Protein AF-A0A9D2G5Z4-F1 (afdb_monomer)

InterPro domains:
  IPR029018 Beta-hexosaminidase-like, domain 2 [G3DSA:3.30.379.10] (1-127)
  IPR029018 Beta-hexosaminidase-like, domain 2 [SSF55545] (52-122)

Structure (mmCIF, N/CA/C/O backbone):
data_AF-A0A9D2G5Z4-F1
#
_entry.id   AF-A0A9D2G5Z4-F1
#
loop_
_atom_site.group_PDB
_atom_site.id
_atom_site.type_symbol
_atom_site.label_atom_id
_atom_site.label_alt_id
_atom_site.label_comp_id
_atom_site.label_asym_id
_atom_site.label_entity_id
_atom_site.label_seq_id
_atom_site.pdbx_PDB_ins_code
_atom_site.Cartn_x
_atom_site.Cartn_y
_atom_site.Cartn_z
_atom_site.occupancy
_atom_site.B_iso_or_equiv
_atom_site.auth_seq_id
_atom_site.auth_comp_id
_atom_site.auth_asym_id
_atom_site.auth_atom_id
_atom_site.pdbx_PDB_model_num
ATOM 1 N N . MET A 1 1 ? -19.614 -13.828 -7.237 1.00 44.84 1 MET A N 1
ATOM 2 C CA . MET A 1 1 ? -18.372 -13.651 -6.452 1.00 44.84 1 MET A CA 1
ATOM 3 C C . MET A 1 1 ? -18.556 -12.392 -5.625 1.00 44.84 1 MET A C 1
ATOM 5 O O . MET A 1 1 ? -19.14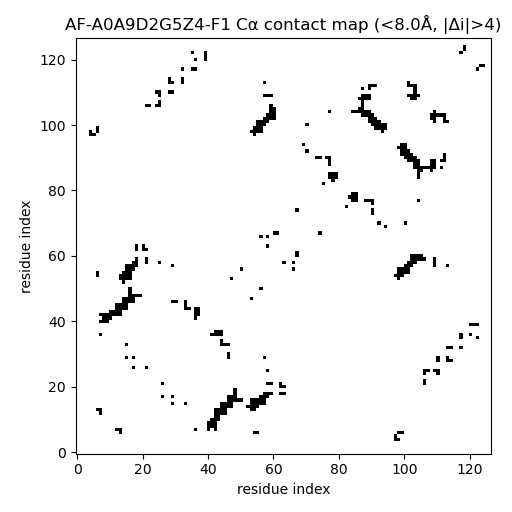4 -11.456 -6.140 1.00 44.84 1 MET A O 1
ATOM 9 N N . ASN A 1 2 ? -18.194 -12.380 -4.342 1.00 46.78 2 ASN A N 1
ATOM 10 C CA . ASN A 1 2 ? -18.319 -11.158 -3.542 1.00 46.78 2 ASN A CA 1
ATOM 11 C C . ASN A 1 2 ? -17.228 -10.175 -3.991 1.00 46.78 2 ASN A C 1
ATOM 13 O O . ASN A 1 2 ? -16.081 -10.311 -3.580 1.00 46.78 2 ASN A O 1
ATOM 17 N N . ASP A 1 3 ? -17.581 -9.191 -4.818 1.00 69.12 3 ASP A N 1
ATOM 18 C CA . ASP A 1 3 ? -16.671 -8.148 -5.331 1.00 69.12 3 ASP A CA 1
ATOM 19 C C . ASP A 1 3 ? -16.330 -7.077 -4.274 1.00 69.12 3 ASP A C 1
ATOM 21 O O . ASP A 1 3 ? -16.163 -5.896 -4.577 1.00 69.12 3 ASP A O 1
ATOM 25 N N . ARG A 1 4 ? -16.297 -7.454 -2.992 1.00 77.00 4 ARG A N 1
ATOM 26 C CA . ARG A 1 4 ? -16.101 -6.533 -1.869 1.00 77.00 4 ARG A CA 1
ATOM 27 C C . ARG A 1 4 ? -15.058 -7.087 -0.916 1.00 77.00 4 ARG A C 1
ATOM 29 O O . ARG A 1 4 ? -15.162 -8.223 -0.462 1.00 77.00 4 ARG A O 1
ATOM 36 N N . VAL A 1 5 ? -14.086 -6.246 -0.584 1.00 85.81 5 VAL A N 1
ATOM 37 C CA . VAL A 1 5 ? -13.040 -6.527 0.398 1.00 85.81 5 VAL A CA 1
ATOM 38 C C . VAL A 1 5 ? -13.184 -5.574 1.579 1.00 85.81 5 VAL A C 1
ATOM 40 O O . VAL A 1 5 ? -13.424 -4.380 1.400 1.00 85.81 5 VAL A O 1
ATOM 43 N N . LEU A 1 6 ? -13.035 -6.101 2.793 1.00 88.62 6 LEU A N 1
ATOM 44 C CA . LEU A 1 6 ? -12.924 -5.280 3.992 1.00 88.62 6 LEU A CA 1
ATOM 45 C C . LEU A 1 6 ? -11.464 -4.853 4.164 1.00 88.62 6 LEU A C 1
ATOM 47 O O . LEU A 1 6 ? -10.603 -5.690 4.435 1.00 88.62 6 LEU A O 1
ATOM 51 N N . LEU A 1 7 ? -11.199 -3.558 3.995 1.00 88.75 7 LEU A N 1
ATOM 52 C CA . LEU A 1 7 ? -9.861 -2.983 4.167 1.00 88.75 7 LEU A CA 1
ATOM 53 C C . LEU A 1 7 ? -9.647 -2.427 5.574 1.00 88.75 7 LEU A C 1
ATOM 55 O O . LEU A 1 7 ? -8.579 -2.609 6.144 1.00 88.75 7 LEU A O 1
ATOM 59 N N . ALA A 1 8 ? -10.668 -1.783 6.135 1.00 90.31 8 ALA A N 1
ATOM 60 C CA . ALA A 1 8 ? -10.641 -1.219 7.474 1.00 90.31 8 ALA A CA 1
ATOM 61 C C . ALA A 1 8 ? -12.050 -1.221 8.075 1.00 90.31 8 ALA A C 1
ATOM 63 O O . ALA A 1 8 ? -13.047 -1.123 7.353 1.00 90.31 8 ALA A O 1
ATOM 64 N N . LYS A 1 9 ? -12.127 -1.328 9.401 1.00 91.06 9 LYS A N 1
ATOM 65 C CA . LYS A 1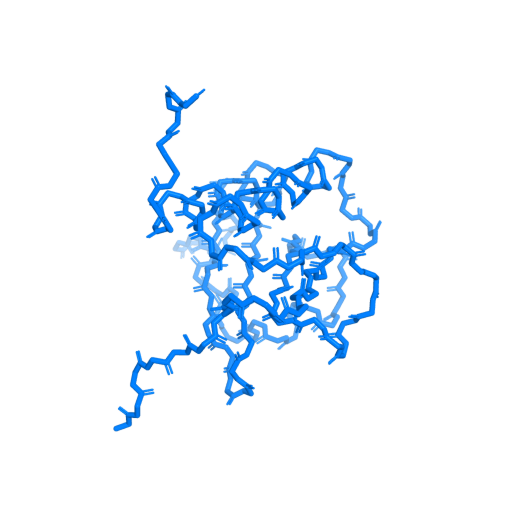 9 ? -13.369 -1.252 10.173 1.00 91.06 9 LYS A CA 1
ATOM 66 C C . LYS A 1 9 ? -13.107 -0.488 11.467 1.00 91.06 9 LYS A C 1
ATOM 68 O O . LYS A 1 9 ? -12.056 -0.666 12.077 1.00 91.06 9 LYS A O 1
ATOM 73 N N . GLY A 1 10 ? -14.078 0.315 11.895 1.00 93.12 10 GLY A N 1
ATOM 74 C CA . GLY A 1 10 ? -13.984 1.058 13.149 1.00 93.12 10 GLY A CA 1
ATOM 75 C C . GLY A 1 10 ? -13.710 0.151 14.349 1.00 93.12 10 GLY A C 1
ATOM 76 O O . GLY A 1 10 ? -14.288 -0.935 14.458 1.00 93.12 10 GLY A O 1
ATOM 77 N N . GLY A 1 11 ? -12.805 0.597 15.222 1.00 90.69 11 GLY A N 1
ATOM 78 C CA . GLY A 1 11 ? -12.371 -0.140 16.412 1.00 90.69 11 GLY A CA 1
ATOM 79 C C . GLY A 1 11 ? -11.473 -1.355 16.146 1.00 90.69 11 GLY A C 1
ATOM 80 O O . GLY A 1 11 ? -11.230 -2.121 17.074 1.00 90.69 11 GLY A O 1
ATOM 81 N N . GLN A 1 12 ? -11.004 -1.564 14.910 1.00 93.25 12 GLN A N 1
ATOM 82 C CA . GLN A 1 12 ? -10.035 -2.613 14.573 1.00 93.25 12 GLN A CA 1
ATOM 83 C C . GLN A 1 12 ? -8.666 -2.028 14.230 1.00 93.25 12 GLN A C 1
ATOM 85 O O . GLN A 1 12 ? -8.556 -0.878 13.802 1.00 93.25 12 GLN A O 1
ATOM 90 N N . GLU A 1 13 ? -7.632 -2.849 14.395 1.00 94.81 13 GLU A N 1
ATOM 91 C CA . GLU A 1 13 ? -6.2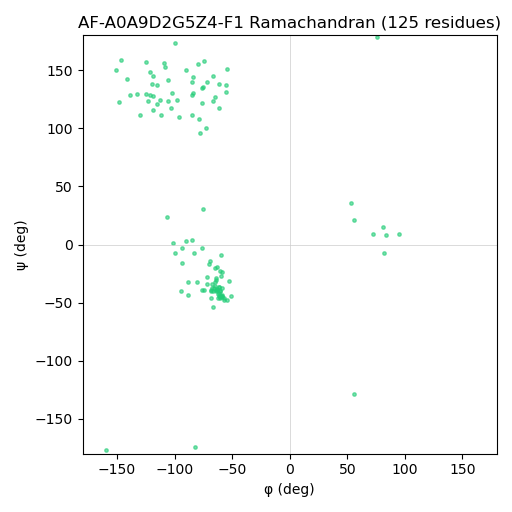79 -2.539 13.945 1.00 94.81 13 GLU A CA 1
ATOM 92 C C . GLU A 1 13 ? -6.108 -2.922 12.471 1.00 94.81 13 GLU A C 1
ATOM 94 O O . GLU A 1 13 ? -6.615 -3.953 12.014 1.00 94.81 13 GLU A O 1
ATOM 99 N N . VAL A 1 14 ? -5.416 -2.072 11.714 1.00 95.56 14 VAL A N 1
ATOM 100 C CA . VAL A 1 14 ? -5.126 -2.284 10.295 1.00 95.56 14 VAL A CA 1
ATOM 101 C C . VAL A 1 14 ? -3.642 -2.072 10.049 1.00 95.56 14 VAL A C 1
ATOM 103 O O . VAL A 1 14 ? -3.142 -0.949 10.077 1.00 95.56 14 VAL A O 1
ATOM 106 N N . ASP A 1 15 ? -2.953 -3.159 9.731 1.00 96.56 15 ASP A N 1
ATOM 107 C CA . ASP A 1 15 ? -1.548 -3.108 9.359 1.00 96.56 15 ASP A CA 1
ATOM 108 C C . ASP A 1 15 ? -1.374 -2.795 7.871 1.00 96.56 15 ASP A C 1
ATOM 110 O O . ASP A 1 15 ? -1.934 -3.454 6.983 1.00 96.56 15 ASP A O 1
ATOM 114 N N . VAL A 1 16 ? -0.541 -1.794 7.602 1.00 96.50 16 VAL A N 1
ATOM 115 C CA . VAL A 1 16 ? -0.109 -1.383 6.270 1.00 96.50 16 VAL A CA 1
ATOM 116 C C . VAL A 1 16 ? 1.374 -1.707 6.136 1.00 96.50 16 VAL A C 1
ATOM 118 O O . VAL A 1 16 ? 2.236 -1.109 6.782 1.00 96.50 16 VAL A O 1
ATOM 121 N N . TYR A 1 17 ? 1.690 -2.676 5.287 1.00 95.62 17 TYR A N 1
ATOM 122 C CA . TYR A 1 17 ? 3.065 -3.019 4.973 1.00 95.62 17 TYR A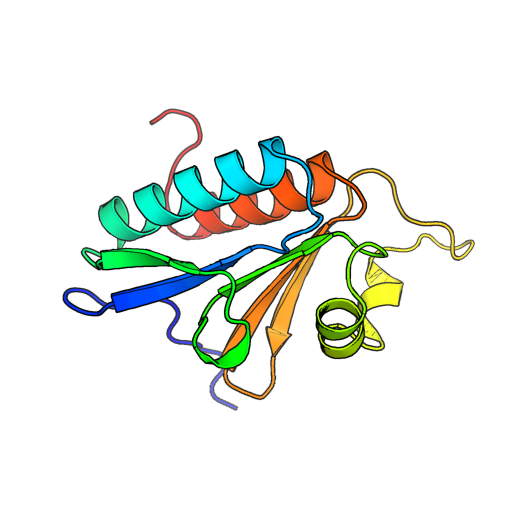 CA 1
ATOM 123 C C . TYR A 1 17 ? 3.653 -1.974 4.027 1.00 95.62 17 TYR A C 1
ATOM 125 O O . TYR A 1 17 ? 3.046 -1.637 3.005 1.00 95.62 17 TYR A O 1
ATOM 133 N N . PHE A 1 18 ? 4.874 -1.530 4.320 1.00 92.75 18 PHE A N 1
ATOM 134 C CA . PHE A 1 18 ? 5.685 -0.768 3.376 1.00 92.75 18 PHE A CA 1
ATOM 135 C C . PHE A 1 18 ? 6.992 -1.499 3.080 1.00 92.75 18 PHE A C 1
ATOM 137 O O . PHE A 1 18 ? 7.652 -2.027 3.970 1.00 92.75 18 PHE A O 1
ATOM 144 N N . GLN A 1 19 ? 7.400 -1.508 1.820 1.00 90.75 19 GLN A N 1
ATOM 145 C CA . GLN A 1 19 ? 8.633 -2.163 1.397 1.00 90.75 19 GLN A CA 1
ATOM 146 C C . GLN A 1 19 ? 9.878 -1.499 2.010 1.00 90.75 19 GLN A C 1
ATOM 148 O O . GLN A 1 19 ? 10.090 -0.295 1.859 1.00 90.75 19 GLN A O 1
ATOM 153 N N . LYS A 1 20 ? 10.743 -2.294 2.656 1.00 87.50 20 LYS A N 1
ATOM 154 C CA . LYS A 1 20 ? 11.913 -1.802 3.415 1.00 87.50 20 LYS A CA 1
ATOM 155 C C . LYS A 1 20 ? 12.901 -0.984 2.583 1.00 87.50 20 LYS A C 1
ATOM 157 O O . LYS A 1 20 ? 13.490 -0.028 3.079 1.00 87.50 20 LYS A O 1
ATOM 162 N N . LYS A 1 21 ? 13.104 -1.389 1.328 1.00 88.38 21 LYS A N 1
ATOM 163 C CA . LYS A 1 21 ? 14.030 -0.741 0.388 1.00 88.38 21 LYS A CA 1
ATOM 164 C C . LYS A 1 21 ? 13.425 0.472 -0.322 1.00 88.38 21 LYS A C 1
ATOM 166 O O . LYS A 1 21 ? 14.146 1.198 -0.997 1.00 88.38 21 LYS A O 1
ATOM 171 N N . ALA A 1 22 ? 12.125 0.730 -0.154 1.00 87.12 22 ALA A N 1
ATOM 172 C CA . ALA A 1 22 ? 11.493 1.865 -0.806 1.00 87.12 22 ALA A CA 1
ATOM 173 C C . ALA A 1 22 ? 12.032 3.207 -0.257 1.00 87.12 22 ALA A C 1
ATOM 175 O O . ALA A 1 22 ? 12.299 3.337 0.942 1.00 87.12 22 ALA A O 1
ATOM 176 N N . PRO A 1 23 ? 12.147 4.247 -1.106 1.00 91.00 23 PRO A N 1
ATOM 177 C CA . PRO A 1 23 ? 12.562 5.580 -0.699 1.00 91.00 23 PRO A CA 1
ATOM 178 C C . PRO A 1 23 ? 11.706 6.152 0.432 1.00 91.00 23 PRO A C 1
ATOM 180 O O . PRO A 1 23 ? 10.495 5.928 0.501 1.00 91.00 23 PRO A O 1
ATOM 183 N N . SER A 1 24 ? 12.310 7.016 1.250 1.00 92.38 24 SER A N 1
ATOM 184 C CA . SER A 1 24 ? 11.652 7.673 2.389 1.00 92.38 24 SER A CA 1
ATOM 185 C C . SER A 1 24 ? 10.343 8.389 2.032 1.00 92.38 24 SER A C 1
ATOM 187 O O . SER A 1 24 ? 9.429 8.419 2.849 1.00 92.38 24 SER A O 1
ATOM 189 N N . ALA A 1 25 ? 10.212 8.918 0.813 1.00 93.31 25 ALA A N 1
ATOM 190 C CA . ALA A 1 25 ? 8.983 9.564 0.355 1.00 93.31 25 ALA A CA 1
ATOM 191 C C . ALA A 1 25 ? 7.789 8.598 0.259 1.00 93.31 25 ALA A C 1
ATOM 193 O O . ALA A 1 25 ? 6.668 8.987 0.571 1.00 93.31 25 ALA A O 1
ATOM 194 N N . VAL A 1 26 ? 8.018 7.338 -0.130 1.00 93.81 26 VAL A N 1
ATOM 195 C CA . VAL A 1 26 ? 6.957 6.317 -0.172 1.00 93.81 26 VAL A CA 1
ATOM 196 C C . VAL A 1 26 ? 6.510 5.981 1.248 1.00 93.81 26 VAL A C 1
ATOM 198 O O . VAL A 1 26 ? 5.314 5.896 1.508 1.00 93.81 26 VAL A O 1
ATOM 201 N N . ARG A 1 27 ? 7.457 5.898 2.195 1.00 94.69 27 ARG A N 1
ATOM 202 C CA . ARG A 1 27 ? 7.146 5.752 3.624 1.00 94.69 27 ARG A CA 1
ATOM 203 C C . ARG A 1 27 ? 6.306 6.921 4.141 1.00 94.69 27 ARG A C 1
ATOM 205 O O . ARG A 1 27 ? 5.338 6.681 4.847 1.00 94.69 27 ARG A O 1
ATOM 212 N N . ILE A 1 28 ? 6.641 8.163 3.785 1.00 95.62 28 ILE A N 1
ATOM 213 C CA . ILE A 1 28 ? 5.847 9.347 4.166 1.00 95.62 28 ILE A CA 1
ATOM 214 C C . ILE A 1 28 ? 4.424 9.247 3.599 1.00 95.62 28 ILE A C 1
ATOM 216 O O . ILE A 1 28 ? 3.465 9.464 4.335 1.00 95.62 28 ILE A O 1
ATOM 220 N N . GLY A 1 29 ? 4.278 8.856 2.329 1.00 95.94 29 GLY A N 1
ATOM 221 C CA . GLY A 1 29 ? 2.967 8.609 1.721 1.00 95.94 29 GLY A CA 1
ATOM 222 C C . GLY A 1 29 ? 2.173 7.532 2.467 1.00 95.94 29 GLY A C 1
ATOM 223 O O . GLY A 1 29 ? 1.012 7.743 2.797 1.00 95.94 29 GLY A O 1
ATOM 224 N N . ALA A 1 30 ? 2.811 6.414 2.817 1.00 96.25 30 ALA A N 1
ATOM 225 C CA . ALA A 1 30 ? 2.175 5.340 3.578 1.00 96.25 30 ALA A CA 1
ATOM 226 C C . ALA A 1 30 ? 1.770 5.788 4.998 1.00 96.25 30 ALA A C 1
ATOM 228 O O . ALA A 1 30 ? 0.675 5.468 5.447 1.00 96.25 30 ALA A O 1
ATOM 229 N N . GLN A 1 31 ? 2.599 6.590 5.680 1.00 96.50 31 GLN A N 1
ATOM 230 C CA . GLN A 1 31 ? 2.255 7.194 6.977 1.00 96.50 31 GLN A CA 1
ATOM 231 C C . GLN A 1 31 ? 1.056 8.142 6.868 1.00 96.50 31 GLN A C 1
ATOM 233 O O . GLN A 1 31 ? 0.170 8.116 7.721 1.00 96.50 31 GLN A O 1
ATOM 2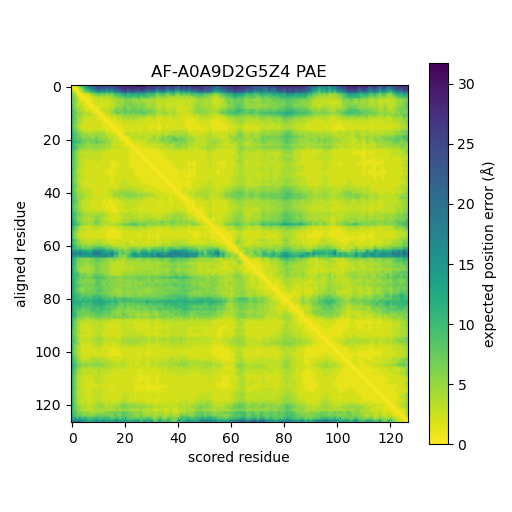38 N N . SER A 1 32 ? 1.017 8.967 5.817 1.00 96.06 32 SER A N 1
ATOM 239 C CA . SER A 1 32 ? -0.129 9.832 5.521 1.00 96.06 32 SER A CA 1
ATOM 240 C C . SER A 1 32 ? -1.395 9.003 5.325 1.00 96.06 32 SER A C 1
ATOM 242 O O . SER A 1 32 ? -2.432 9.331 5.887 1.00 96.06 32 SER A O 1
ATOM 244 N N . PHE A 1 33 ? -1.297 7.898 4.589 1.00 96.25 33 PHE A N 1
ATOM 245 C CA . PHE A 1 33 ? -2.425 7.011 4.344 1.00 96.25 33 PHE A CA 1
ATOM 246 C C . PHE A 1 33 ? -2.933 6.308 5.609 1.00 96.25 33 PHE A C 1
ATOM 248 O O . PHE A 1 33 ? -4.141 6.191 5.786 1.00 96.25 33 PHE A O 1
ATOM 255 N N . CYS A 1 34 ? -2.054 5.901 6.531 1.00 96.56 34 CYS A N 1
ATOM 256 C CA . CYS A 1 34 ? -2.491 5.405 7.842 1.00 96.56 34 CYS A CA 1
ATOM 257 C C . CYS A 1 34 ? -3.343 6.454 8.571 1.00 96.56 34 CYS A C 1
ATOM 259 O O . CYS A 1 34 ? -4.436 6.142 9.030 1.00 96.56 34 CYS A O 1
ATOM 261 N N . ARG A 1 35 ? -2.906 7.719 8.591 1.00 95.69 35 ARG A N 1
ATOM 262 C CA . ARG A 1 35 ? -3.677 8.813 9.203 1.00 95.69 35 ARG A CA 1
ATOM 263 C C . ARG A 1 35 ? -5.016 9.054 8.501 1.00 95.69 35 ARG A C 1
ATOM 265 O O . ARG A 1 35 ? -6.016 9.329 9.160 1.00 95.69 35 ARG A O 1
ATOM 272 N N . ASP A 1 36 ? -5.041 8.943 7.176 1.00 95.12 36 ASP A N 1
ATOM 273 C CA . ASP A 1 36 ? -6.266 9.036 6.380 1.00 95.12 36 ASP A CA 1
ATOM 274 C C . ASP A 1 36 ? -7.262 7.923 6.765 1.00 95.12 36 ASP A C 1
ATOM 276 O O . ASP A 1 36 ? -8.445 8.200 6.976 1.00 95.12 36 ASP A O 1
ATOM 280 N N . LEU A 1 37 ? -6.785 6.682 6.930 1.00 94.38 37 LEU A N 1
ATOM 281 C CA . LEU A 1 37 ? -7.596 5.547 7.388 1.00 94.38 37 LEU A CA 1
ATOM 282 C C . LEU A 1 37 ? -8.151 5.771 8.797 1.00 94.38 37 LEU A C 1
ATOM 284 O O . LEU A 1 37 ? -9.342 5.562 9.021 1.00 94.38 37 LEU A O 1
ATOM 288 N N . GLU A 1 38 ? -7.325 6.227 9.736 1.00 95.00 38 GLU A N 1
ATOM 289 C CA . GLU A 1 38 ? -7.763 6.533 11.104 1.00 95.00 38 GLU A CA 1
ATOM 290 C C . GLU A 1 38 ? -8.870 7.595 11.107 1.00 95.00 38 GLU A C 1
ATOM 292 O O . GLU A 1 38 ? -9.897 7.436 11.773 1.00 95.00 38 GLU A O 1
ATOM 297 N N . ARG A 1 39 ? -8.699 8.650 10.299 1.00 92.62 39 ARG A N 1
ATOM 298 C CA . ARG A 1 39 ? -9.647 9.765 10.195 1.00 92.62 39 ARG A CA 1
ATOM 299 C C . ARG A 1 39 ? -10.986 9.357 9.580 1.00 92.62 39 ARG A C 1
ATOM 301 O O . ARG A 1 39 ? -12.018 9.845 10.030 1.00 92.62 39 ARG A O 1
ATOM 308 N N . VAL A 1 40 ? -10.978 8.509 8.551 1.00 93.94 40 VAL A N 1
ATOM 309 C CA . VAL A 1 40 ? -12.196 8.119 7.815 1.00 93.94 40 VAL A CA 1
ATOM 310 C C . VAL A 1 40 ? -12.889 6.915 8.447 1.00 93.94 40 VAL A C 1
ATOM 312 O O . VAL A 1 40 ? -14.114 6.882 8.541 1.00 93.94 40 VAL A O 1
ATOM 315 N N . CYS A 1 41 ? -12.125 5.899 8.845 1.00 90.88 41 CYS A N 1
ATOM 316 C CA . CYS A 1 41 ? -12.661 4.602 9.251 1.00 90.88 41 CYS A CA 1
ATOM 317 C C . CYS A 1 41 ? -12.755 4.422 10.770 1.00 90.88 41 CYS 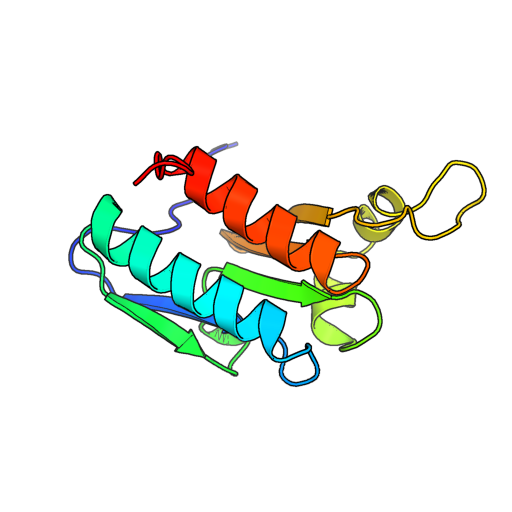A C 1
ATOM 319 O O . CYS A 1 41 ? -13.304 3.409 11.204 1.00 90.88 41 CYS A O 1
ATOM 321 N N . CYS A 1 42 ? -12.231 5.357 11.573 1.00 92.44 42 CYS A N 1
ATOM 322 C CA . CYS A 1 42 ? -12.146 5.241 13.036 1.00 92.44 42 CYS A CA 1
ATOM 323 C C . CYS A 1 42 ? -11.456 3.936 13.493 1.00 92.44 42 CYS A C 1
ATOM 325 O O . CYS A 1 42 ? -11.863 3.308 14.474 1.00 92.44 42 CYS A O 1
ATOM 327 N N . CYS A 1 43 ? -10.457 3.488 12.732 1.00 93.50 43 CYS A N 1
ATOM 328 C CA . CYS A 1 43 ? -9.587 2.356 13.050 1.00 93.50 43 CYS A CA 1
ATOM 329 C C . CYS A 1 43 ? -8.249 2.846 13.625 1.00 93.50 43 CYS A C 1
ATOM 331 O O . CYS A 1 43 ? -7.983 4.044 13.591 1.00 93.50 43 CYS A O 1
ATOM 333 N N . SER A 1 44 ? -7.402 1.925 14.089 1.00 95.06 44 SER A N 1
ATOM 334 C CA . SER A 1 44 ? -5.992 2.203 14.407 1.00 95.06 44 SER A CA 1
ATOM 335 C C . SER A 1 44 ? -5.122 1.643 13.285 1.00 95.06 44 SER A C 1
ATOM 337 O O . SER A 1 44 ? -5.171 0.438 13.036 1.00 95.06 44 SER A O 1
ATOM 339 N N . ALA A 1 45 ? -4.375 2.485 12.569 1.00 96.00 45 ALA A N 1
ATOM 340 C CA . ALA A 1 45 ? -3.611 2.043 11.403 1.00 96.00 45 ALA A CA 1
ATOM 341 C C . ALA A 1 45 ? -2.105 2.133 11.661 1.00 96.00 45 ALA A C 1
ATOM 343 O O . ALA A 1 45 ? -1.573 3.205 11.944 1.00 96.00 45 ALA A O 1
ATOM 344 N N . PHE A 1 46 ? -1.393 1.021 11.495 1.00 96.38 46 PHE A N 1
ATOM 345 C CA . PHE A 1 46 ? 0.036 0.947 11.794 1.00 96.38 46 PHE A CA 1
ATOM 346 C C . PHE A 1 46 ? 0.852 0.606 10.554 1.00 96.38 46 PHE A C 1
ATOM 348 O O . PHE A 1 46 ? 0.428 -0.158 9.687 1.00 96.38 46 PHE A O 1
ATOM 355 N N . LEU A 1 47 ? 2.057 1.173 10.474 1.00 95.31 47 LEU A N 1
ATOM 356 C CA . LEU A 1 47 ? 3.035 0.731 9.490 1.00 95.31 47 LEU A CA 1
ATOM 357 C C . LEU A 1 47 ? 3.804 -0.470 10.014 1.00 95.31 47 LEU A C 1
ATOM 359 O O . LEU A 1 47 ? 4.394 -0.411 11.092 1.00 95.31 47 LEU A O 1
ATOM 363 N N . THR A 1 48 ? 3.887 -1.508 9.190 1.00 94.38 48 THR A N 1
ATOM 364 C CA . THR A 1 48 ? 4.643 -2.720 9.497 1.00 94.38 48 THR A CA 1
ATOM 365 C C . THR A 1 48 ? 5.675 -3.039 8.416 1.00 94.38 48 THR A C 1
ATOM 367 O O . THR A 1 48 ? 5.594 -2.593 7.268 1.00 94.38 48 THR A O 1
ATOM 370 N N . GLN A 1 49 ? 6.694 -3.800 8.807 1.00 90.44 49 GLN A N 1
ATOM 371 C CA . GLN A 1 49 ? 7.649 -4.453 7.907 1.00 90.44 49 GLN A CA 1
ATOM 372 C C . GLN A 1 49 ? 7.329 -5.939 7.717 1.00 90.44 49 GLN A C 1
ATOM 374 O O . GLN A 1 49 ? 8.041 -6.641 7.002 1.00 90.44 49 GLN A O 1
ATOM 379 N N . GLU A 1 50 ? 6.257 -6.427 8.338 1.00 90.94 50 GLU A N 1
ATOM 380 C CA . GLU A 1 50 ? 5.823 -7.813 8.248 1.00 90.94 50 GLU A CA 1
ATOM 381 C C . GLU A 1 50 ? 4.738 -7.962 7.183 1.00 90.94 50 GLU A C 1
ATOM 383 O O . GLU A 1 50 ? 3.604 -7.515 7.342 1.00 90.94 50 GLU A O 1
ATOM 388 N N . LEU A 1 51 ? 5.083 -8.613 6.072 1.00 89.19 51 LEU A N 1
ATOM 389 C CA . LEU A 1 51 ? 4.184 -8.779 4.924 1.00 89.19 51 LEU A CA 1
ATOM 390 C C . LEU A 1 51 ? 2.941 -9.627 5.255 1.00 89.19 51 LEU A C 1
ATOM 392 O O . LEU A 1 51 ? 1.883 -9.459 4.650 1.00 89.19 51 LEU A O 1
ATOM 396 N N . GLN A 1 52 ? 3.093 -10.570 6.183 1.00 87.25 52 GLN A N 1
ATOM 397 C CA . GLN A 1 52 ? 2.106 -11.601 6.512 1.00 87.25 52 GLN A CA 1
ATOM 398 C C . GLN A 1 52 ? 0.881 -11.072 7.268 1.00 87.25 52 GLN A C 1
ATOM 400 O O . GLN A 1 52 ? -0.224 -11.549 7.030 1.00 87.25 52 GLN A O 1
ATOM 405 N N . ASN A 1 53 ? 1.067 -10.062 8.119 1.00 85.50 53 ASN A N 1
ATOM 406 C CA . ASN A 1 53 ? 0.008 -9.517 8.974 1.00 85.50 53 ASN A CA 1
ATOM 407 C C . ASN A 1 53 ? -0.711 -8.320 8.331 1.00 85.50 53 ASN A C 1
ATOM 409 O O . ASN A 1 53 ? -1.820 -7.960 8.721 1.00 85.50 53 ASN A O 1
ATOM 413 N N . ALA A 1 54 ? -0.111 -7.729 7.297 1.00 93.56 54 ALA A N 1
ATOM 414 C CA . ALA A 1 54 ? -0.630 -6.530 6.667 1.00 93.56 54 ALA A CA 1
ATOM 415 C C . ALA A 1 54 ? -1.840 -6.785 5.763 1.00 93.56 54 ALA A C 1
ATOM 417 O O . ALA A 1 54 ? -1.845 -7.675 4.909 1.00 93.56 54 ALA A O 1
ATOM 418 N N . ARG A 1 55 ? -2.847 -5.917 5.887 1.00 94.88 55 ARG A N 1
ATOM 419 C CA . ARG A 1 55 ? -4.030 -5.893 5.017 1.00 94.88 55 ARG A CA 1
ATOM 420 C C . ARG A 1 55 ? -3.756 -5.182 3.694 1.00 94.88 55 ARG A C 1
ATOM 422 O O . ARG A 1 55 ? -4.353 -5.525 2.672 1.00 94.88 55 ARG A O 1
ATOM 429 N N . ILE A 1 56 ? -2.877 -4.184 3.728 1.00 95.81 56 ILE A N 1
ATOM 430 C CA . ILE A 1 56 ? -2.533 -3.336 2.587 1.00 95.81 56 ILE A CA 1
ATOM 431 C C . ILE A 1 56 ? -1.022 -3.395 2.397 1.00 95.81 56 ILE A C 1
ATOM 433 O O . ILE A 1 56 ? -0.268 -3.217 3.349 1.00 95.81 56 ILE A O 1
ATOM 437 N N . LEU A 1 57 ? -0.583 -3.671 1.175 1.00 95.56 57 LEU A N 1
ATOM 438 C CA . LEU A 1 57 ? 0.816 -3.874 0.818 1.00 95.56 57 LEU A CA 1
ATOM 439 C C . LEU A 1 57 ? 1.241 -2.762 -0.135 1.00 95.56 57 LEU A C 1
ATOM 441 O O . LEU A 1 57 ? 0.656 -2.624 -1.207 1.00 95.56 57 LEU A O 1
ATOM 445 N N . ILE A 1 58 ? 2.250 -1.981 0.239 1.00 95.88 58 ILE A N 1
ATOM 446 C CA . ILE A 1 58 ? 2.745 -0.853 -0.555 1.00 95.88 58 ILE A CA 1
ATOM 447 C C . ILE A 1 58 ? 4.207 -1.095 -0.925 1.00 95.88 58 ILE A C 1
ATOM 449 O O . ILE A 1 58 ? 5.055 -1.322 -0.057 1.00 95.88 58 ILE A O 1
ATOM 453 N N . GLY A 1 59 ? 4.518 -0.987 -2.214 1.00 93.69 59 GLY A N 1
ATOM 454 C CA . GLY A 1 59 ? 5.883 -1.132 -2.705 1.00 93.69 59 GLY A CA 1
ATOM 455 C C . GLY A 1 59 ? 6.128 -0.512 -4.075 1.00 93.69 59 GLY A C 1
ATOM 456 O O . GLY A 1 59 ? 5.263 0.119 -4.688 1.00 93.69 59 GLY A O 1
ATOM 457 N N . MET A 1 60 ? 7.350 -0.710 -4.544 1.00 92.62 60 MET A N 1
ATOM 458 C CA . MET A 1 60 ? 7.820 -0.371 -5.876 1.00 92.62 60 MET A CA 1
ATOM 459 C C . MET A 1 60 ? 8.335 -1.623 -6.575 1.00 92.62 60 MET A C 1
ATOM 461 O O . MET A 1 60 ? 8.888 -2.523 -5.935 1.00 92.62 60 MET A O 1
ATOM 465 N N . ILE A 1 61 ? 8.179 -1.629 -7.895 1.00 89.12 61 ILE A N 1
ATOM 466 C CA . ILE A 1 61 ? 8.694 -2.691 -8.759 1.00 89.12 61 ILE A CA 1
ATOM 467 C C . ILE A 1 61 ? 10.222 -2.754 -8.641 1.00 89.12 61 ILE A C 1
ATOM 469 O O . ILE A 1 61 ? 10.884 -1.715 -8.651 1.00 89.12 61 ILE A O 1
ATOM 473 N N . GLY A 1 62 ? 10.784 -3.961 -8.584 1.00 82.12 62 GLY A N 1
ATOM 474 C CA . GLY A 1 62 ? 12.225 -4.203 -8.707 1.00 82.12 62 GLY A CA 1
ATOM 475 C C . GLY A 1 62 ? 13.039 -3.996 -7.428 1.00 82.12 62 GLY A C 1
ATOM 476 O O . GLY A 1 62 ? 14.215 -4.348 -7.395 1.00 82.12 62 GLY A O 1
ATOM 477 N N . GLU A 1 63 ? 12.431 -3.481 -6.359 1.00 73.19 63 GLU A N 1
ATOM 478 C CA . GLU A 1 63 ? 13.109 -3.271 -5.073 1.00 73.19 63 GLU A CA 1
ATOM 479 C C . GLU A 1 63 ? 13.043 -4.513 -4.160 1.00 73.19 63 GLU A C 1
ATOM 481 O O . GLU A 1 63 ? 13.980 -4.781 -3.401 1.00 73.19 63 GLU A O 1
ATOM 486 N N . ASP A 1 64 ? 11.961 -5.302 -4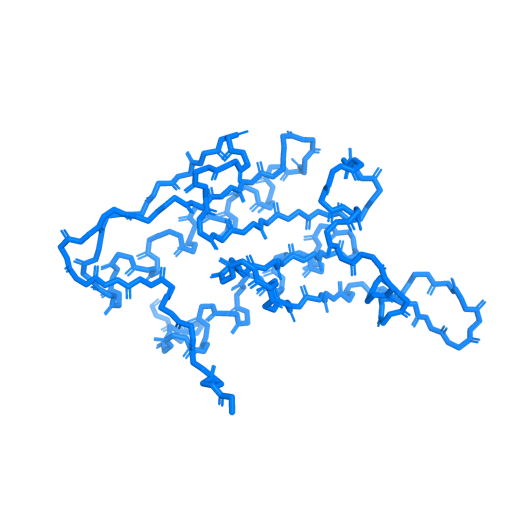.229 1.00 69.75 64 ASP A N 1
ATOM 487 C CA . ASP A 1 64 ? 11.753 -6.490 -3.389 1.00 69.75 64 ASP A CA 1
ATOM 488 C C . ASP A 1 64 ? 10.953 -7.579 -4.116 1.00 69.75 64 ASP A C 1
ATOM 490 O O . ASP A 1 64 ? 9.818 -7.380 -4.552 1.00 69.75 64 ASP A O 1
ATOM 494 N N . THR A 1 65 ? 11.554 -8.762 -4.206 1.00 74.81 65 THR A N 1
ATOM 495 C CA . THR A 1 65 ? 11.044 -9.901 -4.985 1.00 74.81 65 THR A CA 1
ATOM 496 C C . THR A 1 65 ? 9.709 -10.497 -4.504 1.00 74.81 65 THR A C 1
ATOM 498 O O . THR A 1 65 ? 8.940 -10.939 -5.363 1.00 74.81 65 THR A O 1
ATOM 501 N N . PRO A 1 66 ? 9.349 -10.505 -3.200 1.00 83.94 66 PRO A N 1
ATOM 502 C CA . PRO A 1 66 ? 8.094 -11.106 -2.748 1.00 83.94 66 PRO A CA 1
ATOM 503 C C . PRO A 1 66 ? 6.852 -10.353 -3.231 1.00 83.94 66 PRO A C 1
ATOM 505 O O . PRO A 1 66 ? 5.846 -10.972 -3.561 1.00 83.94 66 PRO A O 1
ATOM 508 N N . ILE A 1 67 ? 6.904 -9.021 -3.285 1.00 86.19 67 ILE A N 1
ATOM 509 C CA . ILE A 1 67 ? 5.742 -8.194 -3.642 1.00 86.19 67 ILE A CA 1
ATOM 510 C C . ILE A 1 67 ? 5.499 -8.235 -5.152 1.00 86.19 67 ILE A C 1
ATOM 512 O O . ILE A 1 67 ? 4.355 -8.351 -5.599 1.00 86.19 67 ILE A O 1
ATOM 516 N N . ASP A 1 68 ? 6.578 -8.226 -5.932 1.00 86.88 68 ASP A N 1
ATOM 517 C CA . ASP A 1 68 ? 6.520 -8.394 -7.382 1.00 86.88 68 ASP A CA 1
ATOM 518 C C . ASP A 1 68 ? 5.899 -9.755 -7.748 1.00 86.88 68 ASP A C 1
ATOM 520 O O . ASP A 1 68 ? 5.037 -9.843 -8.629 1.00 86.88 68 ASP A O 1
ATOM 524 N N . ALA A 1 69 ? 6.237 -10.814 -7.001 1.00 87.31 69 ALA A N 1
ATOM 525 C CA . ALA A 1 69 ? 5.631 -12.133 -7.173 1.00 87.31 69 ALA A CA 1
ATOM 526 C C . ALA A 1 69 ? 4.108 -12.135 -6.915 1.00 87.31 69 ALA A C 1
ATOM 528 O O . ALA A 1 69 ? 3.369 -12.806 -7.638 1.00 87.31 69 ALA A O 1
ATOM 529 N N . LEU A 1 70 ? 3.613 -11.347 -5.948 1.00 89.12 70 LEU A N 1
ATOM 530 C CA . LEU A 1 70 ? 2.171 -11.210 -5.668 1.00 89.12 70 LEU A CA 1
ATOM 531 C C . LEU A 1 70 ? 1.414 -10.504 -6.805 1.00 89.12 70 LEU A C 1
ATOM 533 O O . LEU A 1 70 ? 0.255 -10.824 -7.106 1.00 89.12 70 LEU A O 1
ATOM 537 N N . ALA A 1 71 ? 2.059 -9.551 -7.477 1.00 87.94 71 ALA A N 1
ATOM 538 C CA . ALA A 1 71 ? 1.485 -8.928 -8.663 1.00 87.94 71 ALA A CA 1
ATOM 539 C C . ALA A 1 71 ? 1.414 -9.916 -9.838 1.00 87.94 71 ALA A C 1
ATOM 541 O O . ALA A 1 71 ? 0.388 -9.969 -10.537 1.00 87.94 71 ALA A O 1
ATOM 542 N N . GLY A 1 72 ? 2.445 -10.749 -10.005 1.00 88.19 72 GLY A N 1
ATOM 543 C CA . GLY A 1 72 ? 2.513 -11.793 -11.024 1.00 88.19 72 GLY A CA 1
ATOM 544 C C . GLY A 1 72 ? 2.318 -11.214 -12.426 1.00 88.19 72 GLY A C 1
ATOM 545 O O . GLY A 1 72 ? 2.929 -10.211 -12.789 1.00 88.19 72 GLY A O 1
ATOM 546 N N . LYS A 1 73 ? 1.399 -11.792 -13.211 1.00 86.38 73 LYS A N 1
ATOM 547 C CA . LYS A 1 73 ? 1.104 -11.310 -14.575 1.00 86.38 73 LYS A CA 1
ATOM 548 C C . LYS A 1 73 ? 0.600 -9.863 -14.626 1.00 86.38 73 LYS A C 1
ATOM 550 O O . LYS A 1 73 ? 0.751 -9.225 -15.655 1.00 86.38 73 LYS A O 1
ATOM 555 N N . ALA A 1 74 ? 0.044 -9.322 -13.538 1.00 86.94 74 ALA A N 1
ATOM 556 C CA . ALA A 1 74 ? -0.454 -7.946 -13.525 1.00 86.94 74 ALA A CA 1
ATOM 557 C C . ALA A 1 74 ? 0.667 -6.894 -13.604 1.00 86.94 74 ALA A C 1
ATOM 559 O O . ALA A 1 74 ? 0.384 -5.744 -13.924 1.00 86.94 74 ALA A O 1
ATOM 560 N N . LEU A 1 75 ? 1.933 -7.275 -13.379 1.00 86.12 75 LEU A N 1
ATOM 561 C CA . LEU A 1 75 ? 3.077 -6.384 -13.598 1.00 86.12 75 LEU A CA 1
ATOM 562 C C . LEU A 1 75 ? 3.178 -5.901 -15.048 1.00 86.12 75 LEU A C 1
ATOM 564 O O . LEU A 1 75 ? 3.679 -4.806 -15.284 1.00 86.12 75 LEU A O 1
ATOM 568 N N . SER A 1 76 ? 2.675 -6.669 -16.022 1.00 85.81 76 SER A N 1
ATOM 569 C CA . SER A 1 76 ? 2.672 -6.233 -17.421 1.00 85.81 76 SER A CA 1
ATOM 570 C C . SER A 1 76 ? 1.786 -5.010 -17.661 1.00 85.81 76 SER A C 1
ATOM 572 O O . SER A 1 76 ? 2.005 -4.302 -18.631 1.00 85.81 76 SER A O 1
ATOM 574 N N . LEU A 1 77 ? 0.823 -4.721 -16.775 1.00 87.06 77 LEU A N 1
ATOM 575 C CA . LEU A 1 77 ? -0.022 -3.521 -16.859 1.00 87.06 77 LEU A CA 1
ATOM 576 C C . LEU A 1 77 ? 0.749 -2.229 -16.550 1.00 87.06 77 LEU A C 1
ATOM 578 O O . LEU A 1 77 ? 0.276 -1.138 -16.853 1.00 87.06 77 LEU A O 1
ATOM 582 N N . LEU A 1 78 ? 1.925 -2.355 -15.932 1.00 86.94 78 LEU A N 1
ATOM 583 C CA . LEU A 1 78 ? 2.831 -1.245 -15.634 1.00 86.94 78 LEU A CA 1
ATOM 584 C C . LEU A 1 78 ? 3.829 -0.997 -16.765 1.00 86.94 78 LEU A C 1
ATOM 586 O O . LEU A 1 78 ? 4.701 -0.139 -16.636 1.00 86.94 78 LEU A O 1
ATOM 590 N N . LYS A 1 79 ? 3.711 -1.745 -17.863 1.00 87.25 79 LYS A N 1
ATOM 591 C CA . LYS A 1 79 ? 4.539 -1.617 -19.054 1.00 87.25 79 LYS A CA 1
ATOM 592 C C . LYS A 1 79 ? 3.735 -1.012 -20.199 1.00 87.25 79 LYS A C 1
ATOM 594 O O . LYS A 1 79 ? 2.510 -1.123 -20.227 1.00 87.25 79 LYS A O 1
ATOM 599 N N . ASP A 1 80 ? 4.419 -0.337 -21.108 1.00 87.44 80 ASP A N 1
ATOM 600 C CA . ASP A 1 80 ? 3.838 0.150 -22.354 1.00 87.44 80 ASP A CA 1
ATOM 601 C C . ASP A 1 80 ? 3.786 -0.948 -23.435 1.00 87.44 80 ASP A C 1
ATOM 603 O O . ASP A 1 80 ? 4.090 -2.119 -23.188 1.00 87.44 80 ASP A O 1
ATOM 607 N N . GLU A 1 81 ? 3.374 -0.566 -24.643 1.00 86.00 81 GLU A N 1
ATOM 608 C CA . GLU A 1 81 ? 3.272 -1.453 -25.809 1.00 86.00 81 GLU A CA 1
ATOM 609 C C . GLU A 1 81 ? 4.616 -2.045 -26.265 1.00 86.00 81 GLU A C 1
ATOM 611 O O . GLU A 1 81 ? 4.638 -3.087 -26.922 1.00 86.00 81 GLU A O 1
ATOM 616 N N . HIS A 1 82 ? 5.733 -1.430 -25.873 1.00 85.88 82 HIS A N 1
ATOM 617 C CA . HIS A 1 82 ? 7.088 -1.899 -26.153 1.00 85.88 82 HIS A CA 1
ATOM 618 C C . HIS A 1 82 ? 7.655 -2.767 -25.020 1.00 85.88 82 HIS A C 1
ATOM 620 O O . HIS A 1 82 ? 8.742 -3.327 -25.151 1.00 85.88 82 HIS A O 1
ATOM 626 N N . GLY A 1 83 ? 6.908 -2.937 -23.925 1.00 81.62 83 GLY A N 1
ATOM 627 C CA . GLY A 1 83 ? 7.337 -3.697 -22.755 1.00 81.62 83 GLY A CA 1
ATOM 628 C C . GLY A 1 83 ? 8.204 -2.895 -21.781 1.00 81.62 83 GLY A C 1
ATOM 629 O O . GLY A 1 83 ? 8.708 -3.481 -20.808 1.00 81.62 83 GLY A O 1
ATOM 630 N N . GLU A 1 84 ? 8.333 -1.586 -22.005 1.00 84.88 84 GLU A N 1
ATOM 631 C CA . GLU A 1 84 ? 9.099 -0.672 -21.168 1.00 84.88 84 GLU A CA 1
ATOM 632 C C . GLU A 1 84 ? 8.264 -0.188 -19.976 1.00 84.88 84 GLU A C 1
ATOM 634 O O . GLU A 1 84 ? 7.050 0.000 -20.095 1.00 84.88 84 GLU A O 1
ATOM 639 N N . PRO A 1 85 ? 8.865 0.011 -18.789 1.00 83.69 85 PRO A N 1
ATOM 640 C CA . PRO A 1 85 ? 8.136 0.476 -17.615 1.00 83.69 85 PRO A CA 1
ATOM 641 C C . PRO A 1 85 ? 7.518 1.862 -17.845 1.00 83.69 85 PRO A C 1
ATOM 643 O O . PRO A 1 85 ? 8.222 2.865 -17.978 1.00 83.69 85 PRO A O 1
ATOM 646 N N . ARG A 1 86 ? 6.187 1.956 -17.799 1.00 88.88 86 ARG A N 1
ATOM 647 C CA . ARG A 1 86 ? 5.470 3.215 -18.017 1.00 88.88 86 ARG A CA 1
ATOM 648 C C . ARG A 1 86 ? 5.766 4.195 -16.889 1.00 88.88 86 ARG A C 1
ATOM 650 O O . ARG A 1 86 ? 5.511 3.887 -15.720 1.00 88.88 86 ARG A O 1
ATOM 657 N N . TRP A 1 87 ? 6.272 5.375 -17.231 1.00 89.69 87 TRP A N 1
ATOM 658 C CA . TRP A 1 87 ? 6.679 6.388 -16.257 1.00 89.69 87 TRP A CA 1
ATOM 659 C C . TRP A 1 87 ? 5.545 6.753 -15.288 1.00 89.69 87 TRP A C 1
ATOM 661 O O . TRP A 1 87 ? 4.416 6.996 -15.708 1.00 89.69 87 TRP A O 1
ATOM 671 N N . GLU A 1 88 ? 5.856 6.757 -13.988 1.00 89.31 88 GLU A N 1
ATOM 672 C CA . GLU A 1 88 ? 4.937 7.111 -12.889 1.00 89.31 88 GLU A CA 1
ATOM 673 C C . GLU A 1 88 ? 3.629 6.308 -12.830 1.00 89.31 88 GLU A C 1
ATOM 675 O O . GLU A 1 88 ? 2.655 6.734 -12.208 1.00 89.31 88 GLU A O 1
ATOM 680 N N . SER A 1 89 ? 3.601 5.132 -13.454 1.00 93.06 89 SER A N 1
ATOM 681 C CA . SER A 1 89 ? 2.455 4.232 -13.387 1.00 93.06 89 SER A CA 1
ATOM 682 C C . SER A 1 89 ? 2.360 3.528 -12.034 1.00 93.06 89 SER A C 1
ATOM 684 O O . SER A 1 89 ? 3.343 3.400 -11.296 1.00 93.06 89 SER A O 1
ATOM 686 N N . TYR A 1 90 ? 1.160 3.061 -11.701 1.00 95.25 90 TYR A N 1
ATOM 687 C CA . TYR A 1 90 ? 0.923 2.242 -10.521 1.00 95.25 90 TYR A CA 1
ATOM 688 C C . TYR A 1 90 ? -0.189 1.223 -10.753 1.00 95.25 90 TYR A C 1
ATOM 690 O O . TYR A 1 90 ? -1.025 1.369 -11.645 1.00 95.25 90 TYR A O 1
ATOM 69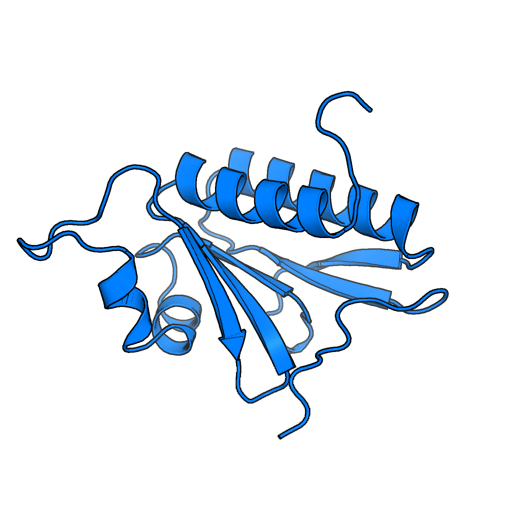8 N N . LEU A 1 91 ? -0.175 0.175 -9.936 1.00 95.06 91 LEU A N 1
ATOM 699 C CA . LEU A 1 91 ? -1.114 -0.932 -9.939 1.00 95.06 91 LEU A CA 1
ATOM 700 C C . LEU A 1 91 ? -1.743 -1.010 -8.554 1.00 95.06 91 LEU A C 1
ATOM 702 O O . LEU A 1 91 ? -1.031 -1.178 -7.569 1.00 95.06 91 LEU A O 1
ATOM 706 N N . GLN A 1 92 ? -3.069 -0.940 -8.496 1.00 95.19 92 GLN A N 1
ATOM 707 C CA . GLN A 1 92 ? -3.849 -1.355 -7.334 1.00 95.19 92 GLN A CA 1
ATOM 708 C C . GLN A 1 92 ? -4.522 -2.685 -7.673 1.00 95.19 92 GLN A C 1
ATOM 710 O O . GLN A 1 92 ? -5.242 -2.777 -8.667 1.00 95.19 92 GLN A O 1
ATOM 715 N N . LYS A 1 93 ? -4.284 -3.724 -6.875 1.00 93.38 93 LYS A N 1
ATOM 716 C CA . LYS A 1 93 ? -4.796 -5.073 -7.138 1.00 93.38 93 LYS A CA 1
ATOM 717 C C . LYS A 1 93 ? -5.291 -5.723 -5.856 1.00 93.38 93 LYS A C 1
ATOM 719 O O . LYS A 1 93 ? -4.554 -5.809 -4.880 1.00 93.38 93 LYS A O 1
ATOM 724 N N . LEU A 1 94 ? -6.517 -6.237 -5.885 1.00 93.38 94 LEU A N 1
ATOM 725 C CA . LEU A 1 94 ? -7.013 -7.133 -4.847 1.00 93.38 94 LEU A CA 1
ATOM 726 C C . LEU A 1 94 ? -6.400 -8.524 -5.050 1.00 93.38 94 LEU A C 1
ATOM 728 O O . LEU A 1 94 ? -6.529 -9.122 -6.121 1.00 93.38 94 LEU A O 1
ATOM 732 N N . LEU A 1 95 ? -5.696 -9.017 -4.037 1.00 92.06 95 LEU A N 1
ATOM 733 C CA . LEU A 1 95 ? -5.122 -10.356 -4.027 1.00 92.06 95 LEU A CA 1
ATOM 734 C C . LEU A 1 95 ? -6.196 -11.403 -3.667 1.00 92.06 95 LEU A C 1
ATOM 736 O O . LEU A 1 95 ? -7.171 -11.068 -2.990 1.00 92.06 95 LEU A O 1
ATOM 740 N N . PRO A 1 96 ? -6.035 -12.677 -4.082 1.00 89.31 96 PRO A N 1
ATOM 741 C CA . PRO A 1 96 ? -7.009 -13.737 -3.790 1.00 89.31 96 PRO A CA 1
ATOM 742 C C . PRO A 1 96 ? -7.255 -13.985 -2.295 1.00 89.31 96 PRO A C 1
ATOM 744 O O . PRO A 1 96 ? -8.305 -14.494 -1.922 1.00 89.31 96 PRO A O 1
ATOM 747 N N . ASP A 1 97 ? -6.296 -13.618 -1.446 1.00 89.12 97 ASP A N 1
ATOM 748 C CA . ASP A 1 97 ? -6.374 -13.716 0.014 1.00 89.12 97 ASP A CA 1
ATOM 749 C C . ASP A 1 97 ? -7.060 -12.505 0.679 1.00 89.12 97 ASP A C 1
ATOM 751 O O . ASP A 1 97 ? -7.137 -12.422 1.904 1.00 89.12 97 ASP A O 1
ATOM 755 N N . GLY A 1 98 ? -7.576 -11.560 -0.112 1.00 90.12 98 GLY A N 1
ATOM 756 C CA . GLY A 1 98 ? -8.303 -10.395 0.385 1.00 90.12 98 GLY A CA 1
ATOM 757 C C . GLY A 1 98 ? -7.414 -9.251 0.878 1.00 90.12 98 GLY A C 1
ATOM 758 O O . GLY A 1 98 ? -7.912 -8.359 1.570 1.00 90.12 98 GLY A O 1
ATOM 759 N N . ARG A 1 99 ? -6.117 -9.253 0.548 1.00 93.69 99 ARG A N 1
ATOM 760 C CA . ARG A 1 99 ? -5.221 -8.106 0.765 1.00 93.69 99 ARG A CA 1
ATOM 761 C C . ARG A 1 99 ? -5.202 -7.178 -0.445 1.00 93.69 99 ARG A C 1
ATOM 763 O O . ARG A 1 99 ? -5.353 -7.619 -1.584 1.00 93.69 99 ARG A O 1
ATOM 770 N N . LEU A 1 100 ? -4.981 -5.889 -0.210 1.00 95.31 100 LEU A N 1
ATOM 771 C CA . LEU A 1 100 ? -4.827 -4.908 -1.282 1.00 95.31 100 LEU A CA 1
ATOM 772 C C . LEU A 1 100 ? -3.348 -4.641 -1.550 1.00 95.31 100 LEU A C 1
ATOM 774 O O . LEU A 1 100 ? -2.617 -4.244 -0.650 1.00 95.31 100 LEU A O 1
ATOM 778 N N . LEU A 1 101 ? -2.924 -4.820 -2.794 1.00 95.25 101 LEU A N 1
ATOM 779 C CA . LEU A 1 101 ? -1.573 -4.535 -3.252 1.00 95.25 101 LEU A CA 1
ATOM 780 C C . LEU A 1 101 ? -1.530 -3.208 -4.016 1.00 95.25 101 LEU A C 1
ATOM 782 O O . LEU A 1 101 ? -2.307 -3.021 -4.951 1.00 95.25 101 LEU A O 1
ATOM 786 N N . ILE A 1 102 ? -0.590 -2.333 -3.658 1.00 95.81 102 ILE A N 1
ATOM 787 C CA . ILE A 1 102 ? -0.230 -1.107 -4.374 1.00 95.81 102 ILE A CA 1
ATOM 788 C C . ILE A 1 102 ? 1.237 -1.209 -4.798 1.00 95.81 102 ILE A C 1
ATOM 790 O O . ILE A 1 102 ? 2.135 -1.239 -3.955 1.00 95.81 102 ILE A O 1
ATOM 794 N N . LEU A 1 103 ? 1.483 -1.234 -6.107 1.00 94.88 103 LEU A N 1
ATOM 795 C CA . LEU A 1 103 ? 2.828 -1.214 -6.683 1.00 94.88 103 LEU A CA 1
ATOM 796 C C . LEU A 1 103 ? 3.008 -0.019 -7.601 1.00 94.88 103 LEU A C 1
ATOM 798 O O . LEU A 1 103 ? 2.208 0.187 -8.507 1.00 94.88 103 LEU A O 1
ATOM 802 N N . GLY A 1 104 ? 4.077 0.741 -7.394 1.00 93.69 104 GLY A N 1
ATOM 803 C CA . GLY A 1 104 ? 4.458 1.848 -8.264 1.00 93.69 104 GLY A CA 1
ATOM 804 C C . GLY A 1 104 ? 5.654 1.535 -9.151 1.00 93.69 104 GLY A C 1
ATOM 805 O O . GLY A 1 104 ? 6.635 0.948 -8.691 1.00 93.69 104 GLY A O 1
ATOM 806 N N . ASN A 1 105 ? 5.622 2.014 -10.393 1.00 91.69 105 ASN A N 1
ATOM 807 C CA . ASN A 1 105 ? 6.831 2.173 -11.184 1.00 91.69 105 ASN A CA 1
ATOM 808 C C . ASN A 1 105 ? 7.573 3.441 -10.729 1.00 91.69 105 ASN A C 1
ATOM 810 O O . ASN A 1 105 ? 7.255 4.571 -11.119 1.00 91.69 105 ASN A O 1
ATOM 814 N N . GLY A 1 106 ? 8.545 3.237 -9.844 1.00 90.69 106 GLY A N 1
ATOM 815 C CA . GLY A 1 106 ? 9.301 4.297 -9.197 1.00 90.69 106 GLY A CA 1
ATOM 816 C C . GLY A 1 106 ? 8.535 5.029 -8.091 1.00 90.69 106 GLY A C 1
ATOM 817 O O . GLY A 1 106 ? 7.363 4.787 -7.796 1.00 90.69 106 GLY A O 1
ATOM 818 N N . ARG A 1 107 ? 9.240 5.980 -7.469 1.00 92.75 107 ARG A N 1
ATOM 819 C CA . ARG A 1 107 ? 8.807 6.679 -6.248 1.00 92.75 107 ARG A CA 1
ATOM 820 C C . ARG A 1 107 ? 7.455 7.378 -6.385 1.00 92.75 107 ARG A C 1
ATOM 822 O O . ARG A 1 107 ? 6.617 7.271 -5.497 1.00 92.75 107 ARG A O 1
ATOM 829 N N . ARG A 1 108 ? 7.261 8.129 -7.472 1.00 94.38 108 ARG A N 1
ATOM 830 C CA . ARG A 1 108 ? 6.047 8.931 -7.677 1.00 94.38 108 ARG A CA 1
ATOM 831 C C . ARG A 1 108 ? 4.845 8.065 -8.040 1.00 94.38 108 ARG A C 1
ATOM 833 O O . ARG A 1 108 ? 3.787 8.282 -7.466 1.00 94.38 108 ARG A O 1
ATOM 840 N N . GLY A 1 109 ? 5.036 7.026 -8.858 1.00 94.81 109 GLY A N 1
ATOM 841 C CA . GLY A 1 109 ? 3.985 6.050 -9.149 1.00 94.81 109 GLY A CA 1
ATOM 842 C C . GLY A 1 109 ? 3.417 5.433 -7.870 1.00 94.81 109 GLY A C 1
ATOM 843 O O . GLY A 1 109 ? 2.208 5.459 -7.659 1.00 94.81 109 GLY A O 1
ATOM 844 N N . ALA A 1 110 ? 4.281 4.988 -6.951 1.00 95.06 110 ALA A N 1
ATOM 845 C CA . ALA A 1 110 ? 3.828 4.417 -5.680 1.00 95.06 110 ALA A CA 1
ATOM 846 C C . ALA A 1 110 ? 3.025 5.433 -4.853 1.00 95.06 110 ALA A C 1
ATOM 848 O O . ALA A 1 110 ? 1.933 5.121 -4.386 1.00 95.06 110 ALA A O 1
ATOM 849 N N . ILE A 1 111 ? 3.523 6.668 -4.730 1.00 96.31 111 ILE A N 1
ATOM 850 C CA . ILE A 1 111 ? 2.842 7.753 -4.005 1.00 96.31 111 ILE A CA 1
ATOM 851 C C . ILE A 1 111 ? 1.478 8.080 -4.630 1.00 96.31 111 ILE A C 1
ATOM 853 O O . ILE A 1 111 ? 0.500 8.253 -3.905 1.00 96.31 111 ILE A O 1
ATOM 857 N N . TYR A 1 112 ? 1.380 8.126 -5.960 1.00 96.25 112 TYR A N 1
ATOM 858 C CA . TYR A 1 112 ? 0.109 8.343 -6.648 1.00 96.25 112 TYR A CA 1
ATOM 859 C C . TYR A 1 112 ? -0.872 7.202 -6.404 1.00 96.25 112 TYR A C 1
ATOM 861 O O . TYR A 1 112 ? -2.040 7.469 -6.142 1.00 96.25 112 TYR A O 1
ATOM 869 N N . GLY A 1 113 ? -0.403 5.953 -6.397 1.00 96.25 113 GLY A N 1
ATOM 870 C CA . GLY A 1 113 ? -1.239 4.806 -6.055 1.00 96.25 113 GLY A CA 1
ATOM 871 C C . GLY A 1 113 ? -1.790 4.870 -4.630 1.00 96.25 113 GLY A C 1
ATOM 872 O O . GLY A 1 113 ? -2.943 4.504 -4.416 1.00 96.25 113 GLY A O 1
ATOM 873 N N . ILE A 1 114 ? -1.003 5.375 -3.677 1.00 96.75 114 ILE A N 1
ATOM 874 C CA . ILE A 1 114 ? -1.442 5.585 -2.291 1.00 96.75 114 ILE A CA 1
ATOM 875 C C . ILE A 1 114 ? -2.523 6.670 -2.222 1.00 96.75 114 ILE A C 1
ATOM 877 O O . ILE A 1 114 ? -3.609 6.422 -1.707 1.00 96.75 114 ILE A O 1
ATOM 881 N N . TYR A 1 115 ? -2.260 7.859 -2.769 1.00 96.44 115 TYR A N 1
ATOM 882 C CA . TYR A 1 115 ? -3.207 8.974 -2.665 1.00 96.44 115 TYR A CA 1
ATOM 883 C C . TYR A 1 115 ? -4.462 8.797 -3.522 1.00 96.44 115 TYR A C 1
ATOM 885 O O . TYR A 1 115 ? -5.525 9.298 -3.157 1.00 96.44 115 TYR A O 1
ATOM 893 N N . ASP A 1 116 ? -4.379 8.056 -4.628 1.00 95.94 116 ASP A N 1
ATOM 894 C CA . ASP A 1 116 ? -5.564 7.630 -5.371 1.00 95.94 116 ASP A CA 1
ATOM 895 C C . ASP A 1 116 ? -6.480 6.770 -4.488 1.00 95.94 116 ASP A C 1
ATOM 897 O O . ASP A 1 116 ? -7.697 6.964 -4.473 1.00 95.94 116 ASP A O 1
ATOM 901 N N . 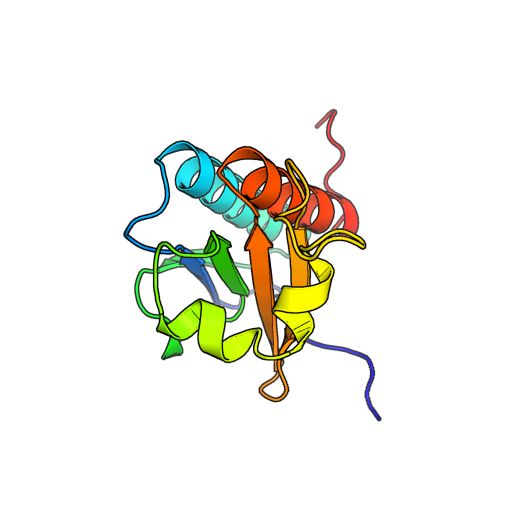LEU A 1 117 ? -5.900 5.882 -3.674 1.00 94.44 117 LEU A N 1
ATOM 902 C CA . LEU A 1 117 ? -6.661 5.104 -2.705 1.00 94.44 117 LEU A CA 1
ATOM 903 C C . LEU A 1 117 ? -7.221 5.982 -1.573 1.00 94.44 117 LEU A C 1
ATOM 905 O O . LEU A 1 117 ? -8.414 5.874 -1.293 1.00 94.44 117 LEU A O 1
ATOM 909 N N . SER A 1 118 ? -6.433 6.889 -0.975 1.00 94.12 118 SER A N 1
ATOM 910 C CA . SER A 1 118 ? -6.936 7.870 0.014 1.00 94.12 118 SER A CA 1
ATOM 911 C C . SER A 1 118 ? -8.156 8.628 -0.514 1.00 94.12 118 SER A C 1
ATOM 913 O O . SER A 1 118 ? -9.170 8.765 0.174 1.00 94.12 118 SER A O 1
ATOM 915 N N . ARG A 1 119 ? -8.095 9.078 -1.774 1.00 93.62 119 ARG A N 1
ATOM 916 C CA . ARG A 1 119 ? -9.200 9.785 -2.426 1.00 93.62 119 ARG A CA 1
ATOM 917 C C . ARG A 1 119 ? -10.442 8.905 -2.560 1.00 93.62 119 ARG A C 1
ATOM 919 O O . ARG A 1 119 ? -11.544 9.401 -2.339 1.00 93.62 119 ARG A O 1
ATOM 926 N N . LYS A 1 120 ? -10.294 7.612 -2.873 1.00 90.88 120 LYS A N 1
ATOM 927 C CA . LYS A 1 120 ? -11.421 6.656 -2.913 1.00 90.88 120 LYS A CA 1
ATOM 928 C C . LYS A 1 120 ? -12.067 6.443 -1.543 1.00 90.88 120 LYS A C 1
ATOM 930 O O . LYS A 1 120 ? -13.268 6.201 -1.486 1.00 90.88 120 LYS A O 1
ATOM 935 N N . PHE A 1 121 ? -11.307 6.589 -0.456 1.00 87.25 121 PHE A N 1
ATOM 936 C CA . PHE A 1 121 ? -11.842 6.625 0.910 1.00 87.25 121 PHE A CA 1
ATOM 937 C C . PHE A 1 121 ? -12.505 7.965 1.278 1.00 87.25 121 PHE A C 1
ATOM 939 O O . PHE A 1 121 ? -13.076 8.086 2.356 1.00 87.25 121 PHE A O 1
ATOM 946 N N . GLY A 1 122 ? -12.487 8.965 0.393 1.00 89.00 122 GLY A N 1
ATOM 947 C CA . GLY A 1 122 ? -13.131 10.261 0.619 1.00 89.00 122 GLY A CA 1
ATOM 948 C C . GLY A 1 122 ? -12.204 11.337 1.182 1.00 89.00 122 GLY A C 1
ATOM 949 O O . GLY A 1 122 ? -12.672 12.421 1.527 1.00 89.00 122 GLY A O 1
ATOM 950 N N . VAL A 1 123 ? -10.892 11.089 1.242 1.00 92.25 123 VAL A N 1
ATOM 951 C CA . VAL A 1 123 ? -9.921 12.120 1.622 1.00 92.25 123 VAL A CA 1
ATOM 952 C C . VAL A 1 123 ? -9.650 13.035 0.428 1.00 92.25 123 VAL A C 1
ATOM 954 O O . VAL A 1 123 ? -9.022 12.656 -0.561 1.00 92.25 123 VAL A O 1
ATOM 957 N N . SER A 1 124 ? -10.166 14.260 0.506 1.00 86.19 124 SER A N 1
ATOM 958 C CA . SER A 1 124 ? -9.965 15.286 -0.519 1.00 86.19 124 SER A CA 1
ATOM 959 C C . SER A 1 124 ? -8.528 15.811 -0.487 1.00 86.19 124 SER A C 1
ATOM 961 O O . SER A 1 124 ? -8.050 16.106 0.596 1.00 86.19 124 SER A O 1
ATOM 963 N N . PRO A 1 125 ? -7.853 16.064 -1.622 1.00 79.12 125 PRO A N 1
ATOM 964 C CA . PRO A 1 125 ? -6.526 16.697 -1.620 1.00 79.12 125 PRO A CA 1
ATOM 965 C C . PRO A 1 125 ? -6.458 18.095 -0.980 1.00 79.12 125 PRO A C 1
ATOM 967 O O . PRO A 1 125 ? -5.369 18.635 -0.830 1.00 79.12 125 PRO A O 1
ATOM 970 N N . TRP A 1 126 ? -7.608 18.689 -0.657 1.00 81.62 126 TRP A N 1
ATOM 971 C CA . TRP A 1 126 ? -7.755 20.040 -0.116 1.00 81.62 126 TRP A CA 1
ATOM 972 C C . TRP A 1 126 ? -8.118 20.052 1.385 1.00 81.62 126 TRP A C 1
ATOM 974 O O . TRP A 1 126 ? -8.782 20.990 1.824 1.00 81.62 126 TRP A O 1
ATOM 984 N N . TYR A 1 127 ? -7.800 18.985 2.133 1.00 72.00 127 TYR A N 1
ATOM 985 C CA . TYR A 1 127 ? -8.211 18.813 3.537 1.00 72.00 127 TYR A CA 1
ATOM 986 C C . TYR A 1 127 ? -7.353 19.555 4.563 1.00 72.00 127 TYR A C 1
ATOM 988 O O . TYR A 1 127 ? -6.181 19.866 4.262 1.00 72.00 127 TYR A O 1
#

Foldseek 3Di:
DPPDFDQAAAPEEAEEEEAPQADVLLVVLSVVLQVLCCVLHVYRYDYDNDPVRHQEYFEEPPRDDPLVVQCPPVVQVQADPVSHGNPLAWDWDQGPVRGTYIYTHHDNNRSCSSVVVSVVSVDDPVD

Solvent-accessible surface area (backbone atoms only — not comparable to full-atom values): 7215 Å² total; per-residue (Å²): 130,82,94,73,72,81,77,76,46,62,84,37,81,36,35,33,19,46,47,88,78,54,59,69,68,42,54,52,43,52,53,52,45,30,53,51,44,28,72,69,41,52,26,50,49,42,85,36,84,50,72,87,75,27,44,33,41,39,39,42,68,92,69,49,72,71,62,52,58,72,46,46,81,60,54,60,74,42,28,46,99,86,68,47,76,35,82,55,27,56,46,78,42,81,44,99,87,58,31,40,37,33,38,2,44,50,68,63,3,27,36,49,45,50,51,53,48,42,39,75,69,66,51,58,98,84,115

pLDDT: mean 89.95, std 7.96, range [44.84, 96.75]

Sequence (127 aa):
MNDRVLLAKGGQEVDVYFQKKAPSAVRIGAQSFCRDLERVCCCSAFLTQELQNARILIGMIGEDTPIDALAGKALSLLKDEHGEPRWESYLQKLLPDGRLLILGNGRRGAIYGIYDLSRKFGVSPWY

Secondary structure (DSSP, 8-state):
---------TTSEEEEEE-TTS-HHHHHHHHHHHHHHHHHH--EEEEES-TTT-SEEEEETTT-HHHHHHHGGGGGGGB-TTSPBPTT-EEEEE-TTSPEEEEESHHHHHHHHHHHHHHHTT--TT-

Organism: NCBI:txid2838603

Mean predicted aligned error: 4.44 Å

Nearest PDB structures (foldseek):
  5by3-assembly1_A  TM=9.028E-01  e=7.170E-10  Bacteroides thetaiotaomicron VPI-5482
  7dvb-assembly4_D  TM=7.696E-01  e=6.584E-05  Bacteroides thetaiotaomicron
  7dvb-assembly3_C  TM=7.236E-01  e=4.450E-05  Bacteroides thetaiotaomicron
  7dva-assembly1_B  TM=7.649E-01  e=1.110E-04  Bacteroides thetaiotaomicron
  4in9-assembly1_A  TM=5.235E-01  e=1.778E-01  Tannerella forsythia

Radius of gyration: 14.04 Å; Cα contacts (8 Å, |Δi|>4): 237; chains: 1; bounding box: 32×34×43 Å